Protein AF-A0A946I0Y3-F1 (afdb_monomer)

Radius of gyration: 15.85 Å; Cα contacts (8 Å, |Δi|>4): 146; chains: 1; bounding box: 46×39×39 Å

Nearest PDB structures (foldseek):
  5idu-assembly1_B  TM=3.841E-01  e=5.626E+00  Paraburkholderia phymatum STM815
  5jsc-assembly1_D  TM=3.467E-01  e=5.626E+00  Paraburkholderia xenovorans LB400
  4n5f-assembly2_B-2  TM=3.898E-01  e=7.554E+00  Burkholderia cenocepacia J2315
  4m9a-assembly1_C  TM=3.157E-01  e=9.657E+00  Burkholderia thailandensis E264

pLDDT: mean 93.05, std 9.77, range [46.41, 98.75]

Structure (mmCIF, N/CA/C/O backbone):
data_AF-A0A946I0Y3-F1
#
_entry.id   AF-A0A946I0Y3-F1
#
loop_
_atom_site.group_PDB
_atom_site.id
_atom_site.type_symbol
_atom_site.label_atom_id
_atom_site.label_alt_id
_atom_site.label_comp_id
_atom_site.label_asym_id
_atom_site.label_entity_id
_atom_site.label_seq_id
_atom_site.pdbx_PDB_ins_code
_atom_site.Cartn_x
_atom_site.Cartn_y
_atom_site.Cartn_z
_atom_site.occupancy
_atom_site.B_iso_or_equiv
_atom_site.auth_seq_id
_atom_site.auth_comp_id
_atom_site.auth_asym_id
_atom_site.auth_atom_id
_atom_site.pdbx_PDB_model_num
ATOM 1 N N . MET A 1 1 ? 6.948 -1.541 12.699 1.00 92.00 1 MET A N 1
ATOM 2 C CA . MET A 1 1 ? 7.002 -0.311 11.877 1.00 92.00 1 MET A CA 1
ATOM 3 C C . MET A 1 1 ? 8.417 0.039 11.456 1.00 92.00 1 MET A C 1
ATOM 5 O O . MET 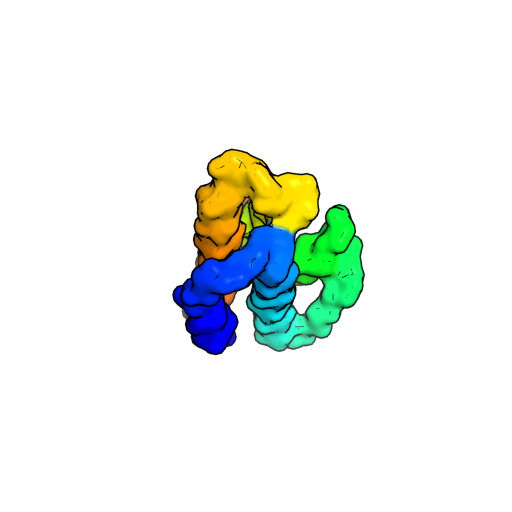A 1 1 ? 8.665 -0.055 10.268 1.00 92.00 1 MET A O 1
ATOM 9 N N . ALA A 1 2 ? 9.347 0.330 12.375 1.00 91.50 2 ALA A N 1
ATOM 10 C CA . ALA A 1 2 ? 10.729 0.700 12.022 1.00 91.50 2 ALA A CA 1
ATOM 11 C C . ALA A 1 2 ? 11.429 -0.272 11.045 1.00 91.50 2 ALA A C 1
ATOM 13 O O . ALA A 1 2 ? 12.120 0.156 10.130 1.00 91.50 2 ALA A O 1
ATOM 14 N N . GLU A 1 3 ? 11.208 -1.583 11.191 1.00 93.75 3 GLU A N 1
ATOM 15 C CA . GLU A 1 3 ? 11.729 -2.583 10.248 1.00 93.75 3 GLU A CA 1
ATOM 16 C C . GLU A 1 3 ? 11.145 -2.437 8.831 1.00 93.75 3 GLU A C 1
ATOM 18 O O . GLU A 1 3 ? 11.885 -2.467 7.852 1.00 93.75 3 GLU A O 1
ATOM 23 N N . LEU A 1 4 ? 9.829 -2.236 8.711 1.00 94.19 4 LEU A N 1
ATOM 24 C CA . LEU A 1 4 ? 9.153 -2.050 7.421 1.00 94.19 4 LEU A CA 1
ATOM 25 C C . LEU A 1 4 ? 9.599 -0.747 6.753 1.00 94.19 4 LEU A C 1
ATOM 27 O O . LEU A 1 4 ? 9.845 -0.722 5.551 1.00 94.19 4 LEU A O 1
ATOM 31 N N . GLU A 1 5 ? 9.773 0.312 7.540 1.00 93.88 5 GLU A N 1
ATOM 32 C CA . GLU A 1 5 ? 10.329 1.578 7.069 1.00 93.88 5 GLU A CA 1
ATOM 33 C C . GLU A 1 5 ? 11.762 1.403 6.548 1.00 93.88 5 GLU A C 1
ATOM 35 O O . GLU A 1 5 ? 12.071 1.829 5.435 1.00 93.88 5 GLU A O 1
ATOM 40 N N . ALA A 1 6 ? 12.624 0.704 7.293 1.00 93.31 6 ALA A N 1
ATOM 41 C CA . ALA A 1 6 ? 13.992 0.413 6.865 1.00 93.31 6 ALA A CA 1
ATOM 42 C C . ALA A 1 6 ? 14.032 -0.408 5.564 1.00 93.31 6 ALA A C 1
ATOM 44 O O . ALA A 1 6 ? 14.844 -0.130 4.675 1.00 93.31 6 ALA A O 1
ATOM 45 N N . ARG A 1 7 ? 13.124 -1.382 5.407 1.00 93.00 7 ARG A N 1
ATOM 46 C CA . ARG A 1 7 ? 12.970 -2.141 4.156 1.00 93.00 7 ARG A CA 1
ATOM 47 C C . ARG A 1 7 ? 12.544 -1.245 2.993 1.00 93.00 7 ARG A C 1
ATOM 49 O O . ARG A 1 7 ? 13.146 -1.324 1.930 1.00 93.00 7 ARG A O 1
ATOM 56 N N . LEU A 1 8 ? 11.587 -0.341 3.200 1.00 92.62 8 LEU A N 1
ATOM 57 C CA . LEU A 1 8 ? 11.147 0.611 2.172 1.00 92.62 8 LEU A CA 1
ATOM 58 C C . LEU A 1 8 ? 12.226 1.640 1.787 1.00 92.62 8 LEU A C 1
ATOM 60 O O . LEU A 1 8 ? 12.268 2.087 0.638 1.00 92.62 8 LEU A O 1
ATOM 64 N N . LEU A 1 9 ? 13.103 2.019 2.722 1.00 88.50 9 LEU A N 1
ATOM 65 C CA . LEU A 1 9 ? 14.256 2.891 2.458 1.00 88.50 9 LEU A CA 1
ATOM 66 C C . LEU A 1 9 ? 15.385 2.173 1.714 1.00 88.50 9 LEU A C 1
ATOM 68 O O . LEU A 1 9 ? 16.178 2.819 1.021 1.00 88.50 9 LEU A O 1
ATOM 72 N N . THR A 1 10 ? 15.462 0.850 1.841 1.00 87.62 10 THR A N 1
ATOM 73 C CA . THR A 1 10 ? 16.485 0.054 1.171 1.00 87.62 10 THR A CA 1
ATOM 74 C C . THR A 1 10 ? 16.239 0.080 -0.333 1.00 87.62 10 THR A C 1
ATOM 76 O O . THR A 1 10 ? 15.243 -0.420 -0.853 1.00 87.62 10 THR A O 1
ATOM 79 N N . ARG A 1 11 ? 17.168 0.697 -1.066 1.00 76.12 11 ARG A N 1
ATOM 80 C CA . ARG A 1 11 ? 17.149 0.688 -2.527 1.00 76.12 11 ARG A CA 1
ATOM 81 C C . ARG A 1 11 ? 17.953 -0.490 -3.040 1.00 76.12 11 ARG A C 1
ATOM 83 O O . ARG A 1 11 ? 19.171 -0.396 -3.158 1.00 76.12 11 ARG A O 1
ATOM 90 N N . ASP A 1 12 ? 17.255 -1.550 -3.420 1.00 77.94 12 ASP A N 1
ATOM 91 C CA . ASP A 1 12 ? 17.841 -2.558 -4.291 1.00 77.94 12 ASP A CA 1
ATOM 92 C C . ASP A 1 12 ? 17.723 -2.102 -5.755 1.00 77.94 12 ASP A C 1
ATOM 94 O O . ASP A 1 12 ? 16.633 -2.026 -6.334 1.00 77.94 12 ASP A O 1
ATOM 98 N N . ALA A 1 13 ? 18.865 -1.724 -6.330 1.00 71.62 13 ALA A N 1
ATOM 99 C CA . ALA A 1 13 ? 18.969 -1.295 -7.720 1.00 71.62 13 ALA A CA 1
ATOM 100 C C . ALA A 1 13 ? 18.818 -2.460 -8.716 1.00 71.62 13 ALA A C 1
ATOM 102 O O . ALA A 1 13 ? 18.653 -2.202 -9.908 1.00 71.62 13 ALA A O 1
ATOM 103 N N . ALA A 1 14 ? 18.869 -3.713 -8.252 1.00 81.69 14 ALA A N 1
ATOM 104 C CA . ALA A 1 14 ? 18.761 -4.901 -9.093 1.00 81.69 14 ALA A CA 1
ATOM 105 C C . ALA A 1 14 ? 17.320 -5.420 -9.249 1.00 81.69 14 ALA A C 1
ATOM 107 O O . ALA A 1 14 ? 17.080 -6.281 -10.098 1.00 81.69 14 ALA A O 1
ATOM 108 N N . LEU A 1 15 ? 16.354 -4.913 -8.473 1.00 87.88 15 LEU A N 1
ATOM 109 C CA . LEU A 1 15 ? 14.965 -5.362 -8.576 1.00 87.88 15 LEU A CA 1
ATOM 110 C C . LEU A 1 15 ? 14.346 -4.981 -9.923 1.00 87.88 15 LEU A C 1
ATOM 112 O O . LEU A 1 15 ? 14.348 -3.817 -10.333 1.00 87.88 15 LEU A O 1
ATOM 116 N N . THR A 1 16 ? 13.733 -5.971 -10.572 1.00 95.69 16 THR A N 1
ATOM 117 C CA . THR A 1 16 ? 12.878 -5.735 -11.737 1.00 95.69 16 THR A CA 1
ATOM 118 C C . THR A 1 16 ? 11.621 -4.955 -11.320 1.00 95.69 16 THR A C 1
ATOM 120 O O . THR A 1 16 ? 11.231 -4.994 -10.149 1.00 95.69 16 THR A O 1
ATOM 123 N N . PRO A 1 17 ? 10.941 -4.262 -12.252 1.00 96.94 17 PRO A N 1
ATOM 124 C CA . PRO A 1 17 ? 9.704 -3.542 -11.946 1.00 96.94 17 PRO A CA 1
ATOM 125 C C . PRO A 1 17 ? 8.634 -4.417 -11.279 1.00 96.94 17 PRO A C 1
ATOM 127 O O . PRO A 1 17 ? 8.013 -3.993 -10.308 1.00 96.94 17 PRO A O 1
ATOM 130 N N . VAL A 1 18 ? 8.470 -5.649 -11.767 1.00 98.00 18 VAL A N 1
ATOM 131 C CA . VAL A 1 18 ? 7.515 -6.638 -11.245 1.00 98.00 18 VAL A CA 1
ATOM 132 C C . VAL A 1 18 ? 7.888 -7.069 -9.828 1.00 98.00 18 VAL A C 1
ATOM 134 O O . VAL A 1 18 ? 7.061 -6.975 -8.927 1.00 98.00 18 VAL A O 1
ATOM 137 N N . ALA A 1 19 ? 9.149 -7.455 -9.603 1.00 97.06 19 ALA A N 1
ATOM 138 C CA . ALA A 1 19 ? 9.606 -7.892 -8.284 1.00 97.06 19 ALA A CA 1
ATOM 139 C C . ALA A 1 19 ? 9.478 -6.776 -7.238 1.00 97.06 19 ALA A C 1
ATOM 141 O O . ALA A 1 19 ? 9.061 -7.022 -6.108 1.00 97.06 19 ALA A O 1
ATOM 142 N N . LEU A 1 20 ? 9.770 -5.532 -7.632 1.00 96.62 20 LEU A N 1
ATOM 143 C CA . LEU A 1 20 ? 9.530 -4.375 -6.779 1.00 96.62 20 LEU A CA 1
ATOM 144 C C . LEU A 1 20 ? 8.041 -4.207 -6.453 1.00 96.62 20 LEU A C 1
ATOM 146 O O . LEU A 1 20 ? 7.700 -3.907 -5.315 1.00 96.62 20 LEU A O 1
ATOM 150 N N . ALA A 1 21 ? 7.155 -4.347 -7.440 1.00 97.88 21 ALA A N 1
ATOM 151 C CA . ALA A 1 21 ? 5.720 -4.195 -7.227 1.00 97.88 21 ALA A CA 1
ATOM 152 C C . ALA A 1 21 ? 5.178 -5.220 -6.222 1.00 97.88 21 ALA A C 1
ATOM 154 O O . ALA A 1 21 ? 4.425 -4.839 -5.325 1.00 97.88 21 ALA A O 1
ATOM 155 N N . ASP A 1 22 ? 5.591 -6.483 -6.348 1.00 97.88 22 ASP A N 1
ATOM 156 C CA . ASP A 1 22 ? 5.219 -7.552 -5.419 1.00 97.88 22 ASP A CA 1
ATOM 157 C C . ASP A 1 22 ? 5.728 -7.275 -4.002 1.00 97.88 22 ASP A C 1
ATOM 159 O O . ASP A 1 22 ? 4.956 -7.358 -3.045 1.00 97.88 22 ASP A O 1
ATOM 163 N N . GLU A 1 23 ? 6.994 -6.869 -3.860 1.00 97.00 23 GLU A N 1
ATOM 164 C CA . GLU A 1 23 ? 7.558 -6.530 -2.552 1.00 97.00 23 GLU A CA 1
ATOM 165 C C . GLU A 1 23 ? 6.836 -5.342 -1.905 1.00 97.00 23 GLU A C 1
ATOM 167 O O . GLU A 1 23 ? 6.498 -5.387 -0.720 1.00 97.00 23 GLU A O 1
ATOM 172 N N . LEU A 1 24 ? 6.576 -4.273 -2.662 1.00 98.12 24 LEU A N 1
ATOM 173 C CA . LEU A 1 24 ? 5.883 -3.100 -2.131 1.00 98.12 24 LEU A CA 1
ATOM 174 C C . LEU A 1 24 ? 4.448 -3.428 -1.721 1.00 98.12 24 LEU A C 1
ATOM 176 O O . LEU A 1 24 ? 3.992 -2.928 -0.691 1.00 98.12 24 LEU A O 1
ATOM 180 N N . LEU A 1 25 ? 3.740 -4.257 -2.493 1.00 98.62 25 LEU A N 1
ATOM 181 C CA . LEU A 1 25 ? 2.392 -4.686 -2.136 1.00 98.62 25 LEU A CA 1
ATOM 182 C C . LEU A 1 25 ?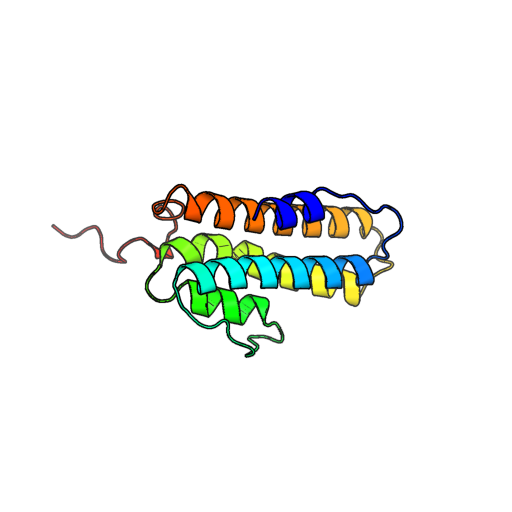 2.405 -5.491 -0.830 1.00 98.62 25 LEU A C 1
ATOM 184 O O . LEU A 1 25 ? 1.633 -5.168 0.073 1.00 98.62 25 LEU A O 1
ATOM 188 N N . ASP A 1 26 ? 3.307 -6.465 -0.700 1.00 98.31 26 ASP A N 1
ATOM 189 C CA . ASP A 1 26 ? 3.469 -7.270 0.518 1.00 98.31 26 ASP A CA 1
ATOM 190 C C . ASP A 1 26 ? 3.794 -6.398 1.743 1.00 98.31 26 ASP A C 1
ATOM 192 O O . ASP A 1 26 ? 3.109 -6.466 2.767 1.00 98.31 26 ASP A O 1
ATOM 196 N N . LEU A 1 27 ? 4.769 -5.492 1.624 1.00 98.38 27 LEU A N 1
ATOM 197 C CA . LEU A 1 27 ? 5.123 -4.548 2.688 1.00 98.38 27 LEU A CA 1
ATOM 198 C C . LEU A 1 27 ? 3.929 -3.687 3.119 1.00 98.38 27 LEU A C 1
ATOM 200 O O . LEU A 1 27 ? 3.701 -3.489 4.313 1.00 98.38 27 LEU A O 1
ATOM 204 N N . CYS A 1 28 ? 3.137 -3.195 2.168 1.00 98.69 28 CYS A N 1
ATOM 205 C CA . CYS A 1 28 ? 1.970 -2.369 2.472 1.00 98.69 28 CYS A CA 1
ATOM 206 C C . CYS A 1 28 ? 0.835 -3.168 3.120 1.00 98.69 28 CYS A C 1
ATOM 208 O O . CYS A 1 28 ? 0.161 -2.656 4.017 1.00 98.69 28 CYS A O 1
ATOM 210 N N . GLU A 1 29 ? 0.645 -4.432 2.743 1.00 98.75 29 GLU A N 1
ATOM 211 C CA . GLU A 1 29 ? -0.273 -5.321 3.454 1.00 98.75 29 GLU A CA 1
ATOM 212 C C . GLU A 1 29 ? 0.198 -5.581 4.888 1.00 98.75 29 GLU A C 1
ATOM 214 O O . GLU A 1 29 ? -0.615 -5.515 5.812 1.00 98.75 29 GLU A O 1
ATOM 219 N N . GLN A 1 30 ? 1.499 -5.788 5.111 1.00 98.62 30 GLN A N 1
ATOM 220 C CA . GLN A 1 30 ? 2.066 -5.933 6.456 1.00 98.62 30 GLN A CA 1
ATOM 221 C C . GLN A 1 30 ? 1.848 -4.678 7.309 1.00 98.62 30 GLN A C 1
ATOM 223 O O . GLN A 1 30 ? 1.427 -4.794 8.462 1.00 98.62 30 GLN A O 1
ATOM 228 N N . ILE A 1 31 ? 2.040 -3.481 6.745 1.00 98.62 31 ILE A N 1
ATOM 229 C CA . ILE A 1 31 ? 1.750 -2.205 7.422 1.00 98.62 31 ILE A CA 1
ATOM 230 C C . ILE A 1 31 ? 0.294 -2.168 7.922 1.00 98.62 31 ILE A C 1
ATOM 232 O O . ILE A 1 31 ? 0.043 -1.865 9.092 1.00 98.62 31 ILE A O 1
ATOM 236 N N . LEU A 1 32 ? -0.676 -2.533 7.077 1.00 98.62 32 LEU A N 1
ATOM 237 C CA . LEU A 1 32 ? -2.088 -2.556 7.478 1.00 98.62 32 LEU A CA 1
ATOM 238 C C . LEU A 1 32 ? -2.414 -3.698 8.456 1.00 98.62 32 LEU A C 1
ATOM 240 O O . LEU A 1 32 ? -3.256 -3.528 9.341 1.00 98.62 32 LEU A O 1
ATOM 244 N N . CYS A 1 33 ? -1.734 -4.840 8.357 1.00 98.50 33 CYS A N 1
ATOM 245 C CA . CYS A 1 33 ? -1.837 -5.920 9.340 1.00 98.50 33 CYS A CA 1
ATOM 246 C C . CYS A 1 33 ? -1.357 -5.471 10.725 1.00 98.50 33 CYS A C 1
ATOM 248 O O . CYS A 1 33 ? -2.003 -5.805 11.721 1.00 98.50 33 CYS A O 1
ATOM 250 N N . HIS A 1 34 ? -0.279 -4.684 10.808 1.00 97.94 34 HIS A N 1
ATOM 251 C CA . HIS A 1 34 ? 0.182 -4.101 12.071 1.00 97.94 34 HIS A CA 1
ATOM 252 C C . HIS A 1 34 ? -0.872 -3.174 12.677 1.00 97.94 34 HIS A C 1
ATOM 254 O O . HIS A 1 34 ? -1.150 -3.278 13.872 1.00 97.94 34 HIS A O 1
ATOM 260 N N . TRP A 1 35 ? -1.500 -2.322 11.861 1.00 97.44 35 TRP A N 1
ATOM 261 C CA . TRP A 1 35 ? -2.601 -1.462 12.307 1.00 97.44 35 TRP A CA 1
ATOM 262 C C . TRP A 1 35 ? -3.764 -2.267 12.897 1.00 97.44 35 TRP A C 1
ATOM 264 O O . TRP A 1 35 ? -4.219 -2.005 14.010 1.00 97.44 35 TRP A O 1
ATOM 274 N N . LEU A 1 36 ? -4.219 -3.295 12.183 1.00 97.81 36 LEU A N 1
ATOM 275 C CA . LEU A 1 36 ? -5.327 -4.138 12.631 1.00 97.81 36 LEU A CA 1
ATOM 276 C C . LEU A 1 36 ? -4.978 -4.932 13.893 1.00 97.81 36 LEU A C 1
ATOM 278 O O . LEU A 1 36 ? -5.781 -4.985 14.824 1.00 97.81 36 LEU A O 1
ATOM 282 N N . SER A 1 37 ? -3.761 -5.469 13.963 1.00 96.94 37 SER A N 1
ATOM 283 C CA . SER A 1 37 ? -3.267 -6.206 15.131 1.00 96.94 37 SER A CA 1
ATOM 284 C C . SER A 1 37 ? -3.190 -5.319 16.372 1.00 96.94 37 SER A C 1
ATOM 286 O O . SER A 1 37 ? -3.579 -5.750 17.455 1.00 96.94 37 SER A O 1
ATOM 288 N N . HIS A 1 38 ? -2.766 -4.061 16.219 1.00 94.75 38 HIS A N 1
ATOM 289 C CA . HIS A 1 38 ? -2.780 -3.077 17.302 1.00 94.75 38 HIS A CA 1
ATOM 290 C C . HIS A 1 38 ? -4.202 -2.817 17.822 1.00 94.75 38 HIS A C 1
ATOM 292 O O . HIS A 1 38 ? -4.415 -2.725 19.028 1.00 94.75 38 HIS A O 1
ATOM 298 N N . LYS A 1 39 ? -5.196 -2.801 16.927 1.00 94.06 39 LYS A N 1
ATOM 299 C CA . LYS A 1 39 ? -6.623 -2.718 17.279 1.00 94.06 39 LYS A CA 1
ATOM 300 C C . LYS A 1 39 ? -7.226 -4.048 17.750 1.00 94.06 39 LYS A C 1
ATOM 302 O O . LYS A 1 39 ? -8.439 -4.125 17.919 1.00 94.06 39 LYS A O 1
ATOM 307 N N . GLN A 1 40 ? -6.412 -5.092 17.936 1.00 96.38 40 GLN A N 1
ATOM 308 C CA . GLN A 1 40 ? -6.841 -6.447 18.307 1.00 96.38 40 GLN A CA 1
ATOM 309 C C . GLN A 1 40 ? -7.846 -7.063 17.317 1.00 96.38 40 GLN A C 1
ATOM 311 O O . GLN A 1 40 ? -8.681 -7.894 17.674 1.00 96.38 40 GLN A O 1
ATOM 316 N N . VAL A 1 41 ? -7.762 -6.665 16.048 1.00 96.94 41 VAL A N 1
ATOM 317 C CA . VAL A 1 41 ? -8.589 -7.176 14.957 1.00 96.94 41 VAL A CA 1
ATOM 318 C C . VAL A 1 41 ? -7.752 -8.124 14.106 1.00 96.94 41 VAL A C 1
ATOM 320 O O . VAL A 1 41 ? -6.676 -7.762 13.639 1.00 96.94 41 VAL A O 1
ATOM 323 N N . VAL A 1 42 ? -8.267 -9.330 13.851 1.00 97.88 42 VAL A N 1
ATOM 324 C CA . VAL A 1 42 ? -7.615 -10.291 12.950 1.00 97.88 42 VAL A CA 1
ATOM 325 C C . VAL A 1 42 ? -7.627 -9.739 11.516 1.00 97.88 42 VAL A C 1
ATOM 327 O O . VAL A 1 42 ? -8.718 -9.453 11.000 1.00 97.88 42 VAL A O 1
ATOM 330 N N . PRO A 1 43 ? -6.461 -9.579 10.860 1.00 98.31 43 PRO A N 1
ATOM 331 C CA . PRO A 1 43 ? -6.394 -9.121 9.477 1.00 98.31 43 PRO A CA 1
ATOM 332 C C . PRO A 1 43 ? -7.164 -10.037 8.526 1.00 98.31 43 PRO A C 1
ATOM 334 O O . PRO A 1 43 ? -7.126 -11.260 8.646 1.00 98.31 43 PRO A O 1
ATOM 337 N N . THR A 1 44 ? -7.903 -9.447 7.592 1.00 98.19 44 THR A N 1
ATOM 338 C CA . THR A 1 44 ? -8.672 -10.215 6.612 1.00 98.19 44 THR A CA 1
ATOM 339 C C . THR A 1 44 ? -7.787 -10.795 5.506 1.00 98.19 44 THR A C 1
ATOM 341 O O . THR A 1 44 ? -6.865 -10.145 5.022 1.00 98.19 44 THR A O 1
ATOM 344 N N . GLU A 1 45 ? -8.134 -11.994 5.042 1.00 98.00 45 GLU A N 1
ATOM 345 C CA . GLU A 1 45 ? -7.594 -12.596 3.811 1.00 98.00 45 GLU A CA 1
ATOM 346 C C . GLU A 1 45 ? -8.458 -12.290 2.576 1.00 98.00 45 GLU A C 1
ATOM 348 O O . GLU A 1 45 ? -8.155 -12.710 1.459 1.00 98.00 45 GLU A O 1
ATOM 353 N N . ALA A 1 46 ? -9.567 -11.564 2.757 1.00 98.25 46 ALA A N 1
ATOM 354 C CA . ALA A 1 46 ? -10.434 -11.180 1.657 1.00 98.25 46 ALA A CA 1
ATOM 355 C C . ALA A 1 46 ? -9.731 -10.202 0.706 1.00 98.25 46 ALA A C 1
ATOM 357 O O . ALA A 1 46 ? -8.804 -9.482 1.073 1.00 98.25 46 ALA A O 1
ATOM 358 N N . LYS A 1 47 ? -10.241 -10.128 -0.524 1.00 98.50 47 LYS A N 1
ATOM 359 C CA . LYS A 1 47 ? -9.791 -9.174 -1.539 1.00 98.50 47 LYS A CA 1
ATOM 360 C C . LYS A 1 47 ? -10.927 -8.239 -1.925 1.00 98.50 47 LYS A C 1
ATOM 362 O O . LYS A 1 47 ? -12.084 -8.650 -2.012 1.00 98.50 47 LYS A O 1
ATOM 367 N N . VAL A 1 48 ? -10.586 -6.986 -2.195 1.00 98.06 48 VAL A N 1
ATOM 368 C CA . VAL A 1 48 ? -11.476 -5.986 -2.793 1.00 98.06 48 VAL A CA 1
ATOM 369 C C . VAL A 1 48 ? -10.801 -5.494 -4.059 1.00 98.06 48 VAL A C 1
ATOM 371 O O . VAL A 1 48 ? -9.623 -5.160 -4.024 1.00 98.06 48 VAL A O 1
ATOM 374 N N . GLU A 1 49 ? -11.524 -5.497 -5.182 1.00 97.00 49 GLU A N 1
ATOM 375 C CA . GLU A 1 49 ? -10.965 -5.119 -6.494 1.00 97.00 49 GLU A CA 1
ATOM 376 C C . GLU A 1 49 ? -9.699 -5.933 -6.863 1.00 97.00 49 GLU A C 1
ATOM 378 O O . GLU A 1 49 ? -8.841 -5.463 -7.594 1.00 97.00 49 GLU A O 1
ATOM 383 N N . GLY A 1 50 ? -9.566 -7.161 -6.341 1.00 97.62 50 GLY A N 1
ATOM 384 C CA . GLY A 1 50 ? -8.403 -8.030 -6.567 1.00 97.62 50 GLY A CA 1
ATOM 385 C C . GLY A 1 50 ? -7.247 -7.862 -5.570 1.00 97.62 50 GLY A C 1
ATOM 386 O O . GLY A 1 50 ? -6.352 -8.705 -5.553 1.00 97.62 50 GLY A O 1
ATOM 387 N N . PHE A 1 51 ? -7.299 -6.868 -4.680 1.00 98.69 51 PHE A N 1
ATOM 388 C CA . PHE A 1 51 ? -6.227 -6.561 -3.728 1.00 98.69 51 PHE A CA 1
ATOM 389 C C . PHE A 1 51 ? -6.655 -6.819 -2.285 1.00 98.69 51 PHE A C 1
ATOM 391 O O . PHE A 1 51 ? -7.720 -6.368 -1.845 1.00 98.69 51 PHE A O 1
ATOM 398 N N . ARG A 1 52 ? -5.808 -7.515 -1.521 1.00 98.69 52 ARG A N 1
ATOM 399 C CA . ARG A 1 52 ? -6.013 -7.690 -0.079 1.00 98.69 52 ARG A CA 1
ATOM 400 C C . ARG A 1 52 ? -5.663 -6.405 0.673 1.00 98.69 52 ARG A C 1
ATOM 402 O O . ARG A 1 52 ? -6.425 -6.027 1.559 1.00 98.69 52 ARG A O 1
ATOM 409 N N . LEU A 1 53 ? -4.668 -5.639 0.217 1.00 98.75 53 LEU A N 1
ATOM 410 C CA . LEU A 1 53 ? -4.400 -4.258 0.660 1.00 98.75 53 LEU A CA 1
ATOM 411 C C . LEU A 1 53 ? -5.677 -3.403 0.804 1.00 98.75 53 LEU A C 1
ATOM 413 O O . LEU A 1 53 ? -5.917 -2.791 1.845 1.00 98.75 53 LEU A O 1
ATOM 417 N N . LEU A 1 54 ? -6.544 -3.396 -0.214 1.00 98.69 54 LEU A N 1
ATOM 418 C CA . LEU A 1 54 ? -7.779 -2.603 -0.197 1.00 98.69 54 LEU A CA 1
ATOM 419 C C . LEU A 1 54 ? -8.817 -3.145 0.797 1.00 98.69 54 LEU A C 1
ATOM 421 O O . LEU A 1 54 ? -9.573 -2.371 1.390 1.00 98.69 54 LEU A O 1
ATOM 425 N N . ALA A 1 55 ? -8.861 -4.463 1.004 1.00 98.62 55 ALA A N 1
ATOM 426 C CA . ALA A 1 55 ? -9.725 -5.083 2.004 1.00 98.62 55 ALA A CA 1
ATOM 427 C C . ALA A 1 55 ? -9.254 -4.764 3.432 1.00 98.62 55 ALA A C 1
ATOM 429 O O . ALA A 1 55 ? -10.071 -4.368 4.268 1.00 98.62 55 ALA A O 1
ATOM 430 N N . LEU A 1 56 ? -7.945 -4.854 3.681 1.00 98.69 56 LEU A N 1
ATOM 431 C CA . LEU A 1 56 ? -7.308 -4.496 4.949 1.00 98.69 56 LEU A CA 1
ATOM 432 C C . LEU A 1 56 ? -7.553 -3.025 5.295 1.00 98.69 56 LEU A C 1
ATOM 434 O O . LEU A 1 56 ? -7.968 -2.722 6.412 1.00 98.69 56 LEU A O 1
ATOM 438 N N . HIS A 1 57 ? -7.409 -2.112 4.330 1.00 98.31 57 HIS A N 1
ATOM 439 C CA . HIS A 1 57 ? -7.712 -0.692 4.535 1.00 98.31 57 HIS A CA 1
ATOM 440 C C . HIS A 1 57 ? -9.178 -0.482 4.949 1.00 98.31 57 HIS A C 1
ATOM 442 O O . HIS A 1 57 ? -9.463 0.174 5.954 1.00 98.31 57 HIS A O 1
ATOM 448 N N . ARG A 1 58 ? -10.129 -1.090 4.219 1.00 97.19 58 ARG A N 1
ATOM 449 C CA . ARG A 1 58 ? -11.566 -0.997 4.549 1.00 97.19 58 ARG A CA 1
ATOM 450 C C . ARG A 1 58 ? -11.875 -1.550 5.937 1.00 97.19 58 ARG A C 1
ATOM 452 O O . ARG A 1 58 ? -12.761 -1.029 6.610 1.00 97.19 58 ARG A O 1
ATOM 459 N N . GLN A 1 59 ? -11.179 -2.602 6.360 1.00 97.88 59 GLN A N 1
ATOM 460 C CA . GLN A 1 59 ? -11.285 -3.133 7.715 1.00 97.88 59 GLN A CA 1
ATOM 461 C C . GLN A 1 59 ? -10.706 -2.154 8.745 1.00 97.88 59 GLN A C 1
ATOM 463 O O . GLN A 1 59 ? -11.356 -1.906 9.759 1.00 97.88 59 GLN A O 1
ATOM 468 N N . GLY A 1 60 ? -9.544 -1.558 8.465 1.00 96.00 60 GLY A N 1
ATOM 469 C CA . GLY A 1 60 ? -8.846 -0.614 9.343 1.00 96.00 60 GLY A CA 1
ATOM 470 C C . GLY A 1 60 ? -9.640 0.656 9.646 1.00 96.00 60 GLY A C 1
ATOM 471 O O . GLY A 1 60 ? -9.560 1.163 10.765 1.00 96.00 60 GLY A O 1
ATOM 472 N N . CYS A 1 61 ? -10.463 1.101 8.692 1.00 94.94 61 CYS A N 1
ATOM 473 C CA . CYS A 1 61 ? -11.361 2.251 8.835 1.00 94.94 61 CYS A CA 1
ATOM 474 C C . CYS A 1 61 ? -12.571 1.989 9.748 1.00 94.94 61 CYS A C 1
ATOM 476 O O . CYS A 1 61 ? -13.258 2.927 10.158 1.00 94.94 61 CYS A O 1
ATOM 478 N N . LYS A 1 62 ? -12.907 0.727 10.056 1.00 93.12 62 LYS A N 1
ATOM 479 C CA . LYS A 1 62 ? -14.079 0.427 10.891 1.00 93.12 62 LYS A CA 1
ATOM 480 C C . LYS A 1 62 ? -13.853 0.947 12.309 1.00 93.12 62 LYS A C 1
ATOM 482 O O . LYS A 1 62 ? -12.894 0.564 12.982 1.00 93.12 62 LYS A O 1
ATOM 487 N N . GLY A 1 63 ? -14.752 1.829 12.743 1.00 89.38 63 GLY A N 1
ATOM 488 C CA . GLY A 1 63 ? -14.644 2.513 14.031 1.00 89.38 63 GLY A CA 1
ATOM 489 C C . GLY A 1 63 ? -13.476 3.499 14.119 1.00 89.38 63 GLY A C 1
ATOM 490 O O . GLY A 1 63 ? -13.204 3.962 15.213 1.00 89.38 63 GLY A O 1
ATOM 491 N N . GLU A 1 64 ? -12.789 3.799 13.008 1.00 92.38 64 GLU A N 1
ATOM 492 C CA . GLU A 1 64 ? -11.741 4.825 12.940 1.00 92.38 64 GLU A CA 1
ATOM 493 C C . GLU A 1 64 ? -11.812 5.581 11.599 1.00 92.38 64 GLU A C 1
ATOM 495 O O . GLU A 1 64 ? -11.101 5.235 10.650 1.00 92.38 64 GLU A O 1
ATOM 500 N N . PRO A 1 65 ? -12.706 6.580 11.476 1.00 89.81 65 PRO A N 1
ATOM 501 C CA . PRO A 1 65 ? -12.907 7.328 10.232 1.00 89.81 65 PRO A CA 1
ATOM 502 C C . PRO A 1 65 ? -11.662 8.077 9.737 1.00 89.81 65 PRO A C 1
ATOM 504 O O . PRO A 1 65 ? -11.466 8.201 8.528 1.00 89.81 65 PRO A O 1
ATOM 507 N N . SER A 1 66 ? -10.803 8.517 10.656 1.00 92.62 66 SER A N 1
ATOM 508 C CA . SER A 1 66 ? -9.529 9.197 10.383 1.00 92.62 66 SER A CA 1
ATOM 509 C C . SER A 1 66 ? -8.515 8.329 9.650 1.00 92.62 66 SER A C 1
ATOM 511 O O . SER A 1 66 ? -7.712 8.826 8.860 1.00 92.62 66 SER A O 1
ATOM 513 N N . PHE A 1 67 ? -8.611 7.007 9.804 1.00 95.00 67 PHE A N 1
ATOM 514 C CA . PHE A 1 67 ? -7.764 6.073 9.075 1.00 95.00 67 PHE A CA 1
ATOM 515 C C . PHE A 1 67 ? -8.043 6.084 7.566 1.00 95.00 67 PHE A C 1
ATOM 517 O O . PHE A 1 67 ? -7.172 5.741 6.773 1.00 95.00 67 PHE A O 1
ATOM 524 N N . ASN A 1 68 ? -9.221 6.549 7.141 1.00 94.81 68 ASN A N 1
ATOM 525 C CA . ASN A 1 68 ? -9.554 6.673 5.724 1.00 94.81 68 ASN A CA 1
ATOM 526 C C . ASN A 1 68 ? -8.739 7.779 5.013 1.00 94.81 68 ASN A C 1
ATOM 528 O O . ASN A 1 68 ? -8.762 7.849 3.783 1.00 94.81 68 ASN A O 1
ATOM 532 N N . ALA A 1 69 ? -7.954 8.585 5.741 1.00 95.00 69 ALA A N 1
ATOM 533 C CA . ALA A 1 69 ? -6.989 9.518 5.158 1.00 95.00 69 ALA A CA 1
ATOM 534 C C . ALA A 1 69 ? -5.937 8.822 4.271 1.00 95.00 69 ALA A C 1
ATOM 536 O O . ALA A 1 69 ? -5.477 9.409 3.294 1.00 95.00 69 ALA A O 1
ATOM 537 N N . CYS A 1 70 ? -5.606 7.551 4.534 1.00 96.81 70 CYS A N 1
ATOM 538 C CA . CYS A 1 70 ? -4.666 6.787 3.707 1.00 96.81 70 CYS A CA 1
ATOM 539 C C . CYS A 1 70 ? -5.330 5.988 2.571 1.00 96.81 70 CYS A C 1
ATOM 541 O O . CYS A 1 70 ? -4.657 5.215 1.877 1.00 96.81 70 CYS A O 1
ATOM 543 N N . ARG A 1 71 ? -6.638 6.188 2.332 1.00 97.00 71 ARG A N 1
ATOM 544 C CA . ARG A 1 71 ? -7.388 5.495 1.273 1.00 97.00 71 ARG A CA 1
ATOM 545 C C . ARG A 1 71 ? -6.743 5.675 -0.093 1.00 97.00 71 ARG A C 1
ATOM 547 O O . ARG A 1 71 ? -6.637 4.705 -0.841 1.00 97.00 71 ARG A O 1
ATOM 554 N N . GLU A 1 72 ? -6.352 6.903 -0.425 1.00 97.12 72 GLU A N 1
ATOM 555 C CA . GLU A 1 72 ? -5.802 7.191 -1.748 1.00 97.12 72 GLU A CA 1
ATOM 556 C C . GLU A 1 72 ? -4.418 6.572 -1.923 1.00 97.12 72 GLU A C 1
ATOM 558 O O . GLU A 1 72 ? -4.178 5.939 -2.942 1.00 97.12 72 GLU A O 1
ATOM 563 N N . SER A 1 73 ? -3.567 6.574 -0.892 1.00 98.00 73 SER A N 1
ATOM 564 C CA . SER A 1 73 ? -2.277 5.870 -0.945 1.00 98.00 73 SER A CA 1
ATOM 565 C C . SER A 1 73 ? -2.439 4.371 -1.211 1.00 98.00 73 SER A C 1
ATOM 567 O O . SER A 1 73 ? -1.694 3.796 -2.002 1.00 98.00 73 SER A O 1
ATOM 569 N N . CYS A 1 74 ? -3.449 3.729 -0.613 1.00 98.50 74 CYS A N 1
ATOM 570 C CA . CYS A 1 74 ? -3.734 2.318 -0.883 1.00 98.50 74 CYS A CA 1
ATOM 571 C C . CYS A 1 74 ? -4.192 2.083 -2.335 1.00 98.50 74 CYS A C 1
ATOM 573 O O . CYS A 1 74 ? -3.825 1.078 -2.947 1.00 98.50 74 CYS A O 1
ATOM 575 N N . ARG A 1 75 ? -4.991 2.996 -2.905 1.00 98.50 75 ARG A N 1
ATOM 576 C CA . ARG A 1 75 ? -5.453 2.903 -4.301 1.00 98.50 75 ARG A CA 1
ATOM 577 C C . ARG A 1 75 ? -4.342 3.205 -5.300 1.00 98.50 75 ARG A C 1
ATOM 579 O O . ARG A 1 75 ? -4.218 2.487 -6.290 1.00 98.50 75 ARG A O 1
ATOM 586 N N . GLU A 1 76 ? -3.519 4.207 -5.025 1.00 98.44 76 GLU A N 1
ATOM 587 C CA . GLU A 1 76 ? -2.346 4.541 -5.829 1.00 98.44 76 GLU A CA 1
ATOM 588 C C . GLU A 1 76 ? -1.335 3.392 -5.851 1.00 98.44 76 GLU A C 1
ATOM 590 O O . GLU A 1 76 ? -0.779 3.092 -6.905 1.00 98.44 76 GLU A O 1
ATOM 595 N N . LEU A 1 77 ? -1.143 2.678 -4.736 1.00 98.44 77 LEU A N 1
ATOM 596 C CA . LEU A 1 77 ? -0.306 1.475 -4.722 1.00 98.44 77 LEU A CA 1
ATOM 597 C C . LEU A 1 77 ? -0.847 0.368 -5.619 1.00 98.44 77 LEU A C 1
ATOM 599 O O . LEU A 1 77 ? -0.085 -0.201 -6.393 1.00 98.44 77 LEU A O 1
ATOM 603 N N . ALA A 1 78 ? -2.150 0.088 -5.561 1.00 98.62 78 ALA A N 1
ATOM 604 C CA . ALA A 1 78 ? -2.775 -0.877 -6.465 1.00 98.62 78 ALA A CA 1
ATOM 605 C C . ALA A 1 78 ? -2.629 -0.448 -7.941 1.00 98.62 78 ALA A C 1
ATOM 607 O O . ALA A 1 78 ? -2.383 -1.276 -8.819 1.00 98.62 78 ALA A O 1
ATOM 608 N N . TYR A 1 79 ? -2.722 0.855 -8.220 1.00 98.62 79 TYR A N 1
ATOM 609 C CA . TYR A 1 79 ? -2.476 1.413 -9.548 1.00 98.62 79 TYR A CA 1
ATOM 610 C C . TYR A 1 79 ? -1.026 1.203 -10.008 1.00 98.62 79 TYR A C 1
ATOM 612 O O . TYR A 1 79 ? -0.808 0.648 -11.086 1.00 98.62 79 TYR A O 1
ATOM 620 N N . TYR A 1 80 ? -0.031 1.578 -9.199 1.00 98.62 80 TYR A N 1
ATOM 621 C CA . TYR A 1 80 ? 1.374 1.378 -9.558 1.00 98.62 80 TYR A CA 1
ATOM 622 C C . TYR A 1 80 ? 1.739 -0.101 -9.659 1.00 98.62 80 TYR A C 1
ATOM 624 O O . TYR A 1 80 ? 2.468 -0.465 -10.577 1.00 98.62 80 TYR A O 1
ATOM 632 N N . TYR A 1 81 ? 1.187 -0.958 -8.798 1.00 98.69 81 TYR A N 1
ATOM 633 C CA . TYR A 1 81 ? 1.332 -2.407 -8.914 1.00 98.69 81 TYR A CA 1
ATOM 634 C C . TYR A 1 81 ? 0.946 -2.887 -10.317 1.00 98.69 81 TYR A C 1
ATOM 636 O O . TYR A 1 81 ? 1.741 -3.551 -10.984 1.00 98.69 81 TYR A O 1
ATOM 644 N N . ASN A 1 82 ? -0.233 -2.474 -10.795 1.00 98.62 82 ASN A N 1
ATOM 645 C CA . ASN A 1 82 ? -0.717 -2.823 -12.128 1.00 98.62 82 ASN A CA 1
ATOM 646 C C . ASN A 1 82 ? 0.184 -2.265 -13.233 1.00 98.62 82 ASN A C 1
ATOM 648 O O . ASN A 1 82 ? 0.502 -2.990 -14.169 1.00 98.62 82 ASN A O 1
ATOM 652 N N . LEU A 1 83 ? 0.632 -1.010 -13.139 1.00 98.44 83 LEU A N 1
ATOM 653 C CA . LEU A 1 83 ? 1.521 -0.426 -14.150 1.00 98.44 83 LEU A CA 1
ATOM 654 C C . LEU A 1 83 ? 2.855 -1.169 -14.267 1.00 98.44 83 LEU A C 1
ATOM 656 O O . LEU A 1 83 ? 3.353 -1.366 -15.373 1.00 98.44 83 LEU A O 1
ATOM 660 N N . LEU A 1 84 ? 3.442 -1.548 -13.131 1.00 98.12 84 LEU A N 1
ATOM 661 C CA . LEU A 1 84 ? 4.723 -2.250 -13.082 1.00 98.12 84 LEU A CA 1
ATOM 662 C C . LEU A 1 84 ? 4.599 -3.704 -13.563 1.00 98.12 84 LEU A C 1
ATOM 664 O O . LEU A 1 84 ? 5.554 -4.234 -14.125 1.00 98.12 84 LEU A O 1
ATOM 668 N N . HIS A 1 85 ? 3.426 -4.320 -13.389 1.00 98.38 85 HIS A N 1
ATOM 669 C CA . HIS A 1 85 ? 3.116 -5.658 -13.898 1.00 98.38 85 HIS A CA 1
ATOM 670 C C . HIS A 1 85 ? 2.774 -5.686 -15.388 1.00 98.38 85 HIS A C 1
ATOM 672 O O . HIS A 1 85 ? 3.227 -6.572 -16.108 1.00 98.38 85 HIS A O 1
ATOM 678 N N . LEU A 1 86 ? 1.950 -4.746 -15.849 1.00 98.19 86 LEU A N 1
ATOM 679 C CA . LEU A 1 86 ? 1.395 -4.759 -17.204 1.00 98.19 86 LEU A CA 1
ATOM 680 C C . LEU A 1 86 ? 2.332 -4.122 -18.229 1.00 98.19 86 LEU A C 1
ATOM 682 O O . LEU A 1 86 ? 2.330 -4.526 -19.388 1.00 98.19 86 LEU A O 1
ATOM 686 N N . GLU A 1 87 ? 3.130 -3.135 -17.818 1.00 97.50 87 GLU A N 1
ATOM 687 C CA . GLU A 1 87 ? 4.022 -2.394 -18.712 1.00 97.50 87 GLU A CA 1
ATOM 688 C C . GLU A 1 87 ? 5.439 -2.237 -18.116 1.00 97.50 87 GLU A C 1
ATOM 690 O O . GLU A 1 87 ? 5.914 -1.109 -17.936 1.00 97.50 87 GLU A O 1
ATOM 695 N N . PRO A 1 88 ? 6.153 -3.338 -17.809 1.00 97.06 88 PRO A N 1
ATOM 696 C CA . PRO A 1 88 ? 7.477 -3.277 -17.179 1.00 97.06 88 PRO A CA 1
ATOM 697 C C . PRO A 1 88 ? 8.548 -2.601 -18.054 1.00 97.06 88 PRO A C 1
ATOM 699 O O . PRO A 1 88 ? 9.572 -2.161 -17.541 1.00 97.06 88 PRO A O 1
ATOM 702 N N . GLU A 1 89 ? 8.314 -2.477 -19.360 1.00 97.38 89 GLU A N 1
ATOM 703 C CA . GLU A 1 89 ? 9.229 -1.842 -20.321 1.00 97.38 89 GLU A CA 1
ATOM 704 C C . GLU A 1 89 ? 8.820 -0.401 -20.680 1.00 97.38 89 GLU A C 1
ATOM 706 O O . GLU A 1 89 ? 9.382 0.209 -21.590 1.00 97.38 89 GLU A O 1
ATOM 711 N N . HIS A 1 90 ? 7.829 0.170 -19.983 1.00 98.00 90 HIS A N 1
ATOM 712 C CA . HIS A 1 90 ? 7.334 1.514 -20.279 1.00 98.00 90 HIS A CA 1
ATOM 713 C C . HIS A 1 90 ? 8.465 2.566 -20.191 1.00 98.00 90 HIS A C 1
ATOM 715 O O . HIS A 1 90 ? 9.236 2.551 -19.229 1.00 98.00 90 HIS A O 1
ATOM 721 N N . PRO A 1 91 ? 8.535 3.571 -21.090 1.00 97.88 91 PRO A N 1
ATOM 722 C CA . PRO A 1 91 ? 9.616 4.569 -21.087 1.00 97.88 91 PRO A CA 1
ATOM 723 C C . PRO A 1 91 ? 9.797 5.331 -19.763 1.00 97.88 91 PRO A C 1
ATOM 725 O O . PRO A 1 91 ? 10.880 5.810 -19.4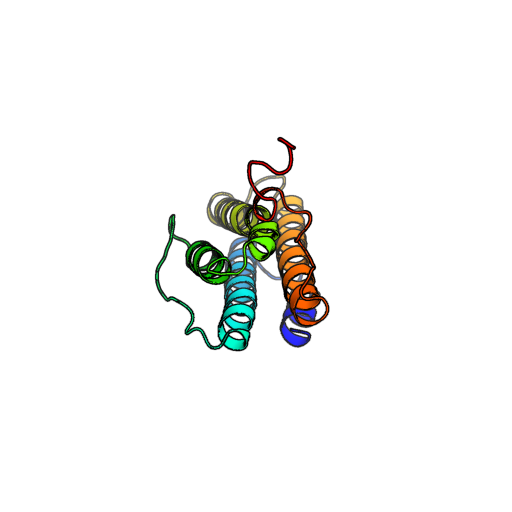47 1.00 97.88 91 PRO A O 1
ATOM 728 N N . GLN A 1 92 ? 8.727 5.443 -18.972 1.00 97.56 92 GLN A N 1
ATOM 729 C CA . GLN A 1 92 ? 8.726 6.099 -17.657 1.00 97.56 92 GLN A CA 1
ATOM 730 C C . GLN A 1 92 ? 8.842 5.116 -16.476 1.00 97.56 92 GLN A C 1
ATOM 732 O O . GLN A 1 92 ? 8.491 5.478 -15.351 1.00 97.56 92 GLN A O 1
ATOM 737 N N . ILE A 1 93 ? 9.289 3.874 -16.695 1.00 96.75 93 ILE A N 1
ATOM 738 C CA . ILE A 1 93 ? 9.274 2.831 -15.659 1.00 96.75 93 ILE A CA 1
ATOM 739 C C . ILE A 1 93 ? 10.039 3.239 -14.397 1.00 96.75 93 ILE A C 1
ATOM 741 O O . ILE A 1 93 ? 9.526 3.081 -13.294 1.00 96.75 93 ILE A O 1
ATOM 745 N N . THR A 1 94 ? 11.193 3.890 -14.542 1.00 95.06 94 THR A N 1
ATOM 746 C CA . THR A 1 94 ? 11.986 4.386 -13.408 1.00 95.06 94 THR A CA 1
ATOM 747 C C . THR A 1 94 ? 11.200 5.374 -12.544 1.00 95.06 94 THR A C 1
ATOM 749 O O . THR A 1 94 ? 11.255 5.306 -11.317 1.00 95.06 94 THR A O 1
ATOM 752 N N . SER A 1 95 ? 10.426 6.269 -13.169 1.00 96.44 95 SER A N 1
ATOM 753 C CA . SER A 1 95 ? 9.568 7.218 -12.449 1.00 96.44 95 SER A CA 1
ATOM 754 C C . SER A 1 95 ? 8.402 6.503 -11.762 1.00 96.44 95 SER A C 1
ATOM 756 O O . SER A 1 95 ? 8.150 6.756 -10.585 1.00 96.44 95 SER A O 1
ATOM 758 N N . ARG A 1 96 ? 7.758 5.540 -12.437 1.00 97.62 96 ARG A N 1
ATOM 759 C CA . ARG A 1 96 ? 6.687 4.712 -11.851 1.00 97.62 96 ARG A CA 1
ATOM 760 C C . ARG A 1 96 ? 7.185 3.927 -10.631 1.00 97.62 96 ARG A C 1
ATOM 762 O O . ARG A 1 96 ? 6.525 3.928 -9.598 1.00 97.62 96 ARG A O 1
ATOM 769 N N . MET A 1 97 ? 8.374 3.329 -10.709 1.00 96.56 97 MET A N 1
ATOM 770 C CA . MET A 1 97 ? 9.013 2.626 -9.588 1.00 96.56 97 MET A CA 1
ATOM 771 C C . MET A 1 97 ? 9.348 3.571 -8.427 1.00 96.56 97 MET A C 1
ATOM 773 O O . MET A 1 97 ? 9.198 3.199 -7.263 1.00 96.56 97 MET A O 1
ATOM 777 N N . ALA A 1 98 ? 9.819 4.786 -8.720 1.00 95.62 98 ALA A N 1
ATOM 778 C CA . ALA A 1 98 ? 10.105 5.785 -7.694 1.00 95.62 98 ALA A CA 1
ATOM 779 C C . ALA A 1 98 ? 8.824 6.245 -6.981 1.00 95.62 98 ALA A C 1
ATOM 781 O O . ALA A 1 98 ? 8.804 6.314 -5.753 1.00 95.62 98 ALA A O 1
ATOM 782 N N . MET A 1 99 ? 7.751 6.490 -7.736 1.00 97.56 99 MET A N 1
ATOM 783 C CA . MET A 1 99 ? 6.452 6.862 -7.179 1.00 97.56 99 MET A CA 1
ATOM 784 C C . MET A 1 99 ? 5.836 5.733 -6.356 1.00 97.56 99 MET A C 1
ATOM 786 O O . MET A 1 99 ? 5.407 5.987 -5.237 1.00 97.56 99 MET A O 1
ATOM 790 N N . ALA A 1 100 ? 5.874 4.486 -6.834 1.00 97.56 100 ALA A N 1
ATOM 791 C CA . ALA A 1 100 ? 5.396 3.333 -6.070 1.00 97.56 100 ALA A CA 1
ATOM 792 C C . ALA A 1 100 ? 6.059 3.252 -4.682 1.00 97.56 100 ALA A C 1
ATOM 794 O O . ALA A 1 100 ? 5.377 3.097 -3.669 1.00 97.56 100 ALA A O 1
ATOM 795 N N . ARG A 1 101 ? 7.387 3.442 -4.620 1.00 97.00 101 ARG A N 1
ATOM 796 C CA . ARG A 1 101 ? 8.134 3.495 -3.352 1.00 97.00 101 ARG A CA 1
ATOM 797 C C . ARG A 1 101 ? 7.725 4.680 -2.481 1.00 97.00 101 ARG A C 1
ATOM 799 O O . ARG A 1 101 ? 7.556 4.512 -1.279 1.00 97.00 101 ARG A O 1
ATOM 806 N N . ALA A 1 102 ? 7.567 5.866 -3.068 1.00 96.88 102 ALA A N 1
ATOM 807 C CA . ALA A 1 102 ? 7.163 7.061 -2.330 1.00 96.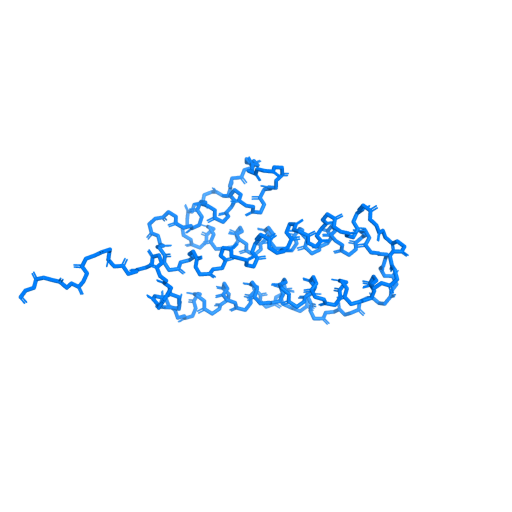88 102 ALA A CA 1
ATOM 808 C C . ALA A 1 102 ? 5.767 6.906 -1.705 1.00 96.88 102 ALA A C 1
ATOM 810 O O . ALA A 1 102 ? 5.577 7.267 -0.547 1.00 96.88 102 ALA A O 1
ATOM 811 N N . VAL A 1 103 ? 4.817 6.309 -2.430 1.00 98.31 103 VAL A N 1
ATOM 812 C CA . VAL A 1 103 ? 3.463 6.041 -1.921 1.00 98.31 103 VAL A CA 1
ATOM 813 C C . VAL A 1 103 ? 3.486 4.979 -0.816 1.00 98.31 103 VAL A C 1
ATOM 815 O O . VAL A 1 103 ? 2.837 5.162 0.214 1.00 98.31 103 VAL A O 1
ATOM 818 N N . ALA A 1 104 ? 4.271 3.906 -0.972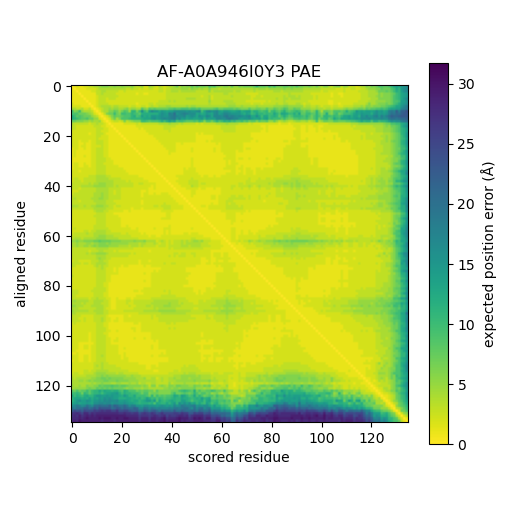 1.00 98.31 104 ALA A N 1
ATOM 819 C CA . ALA A 1 104 ? 4.465 2.907 0.085 1.00 98.31 104 ALA A CA 1
ATOM 820 C C . ALA A 1 104 ? 5.075 3.521 1.356 1.00 98.31 104 ALA A C 1
ATOM 822 O O . ALA A 1 104 ? 4.601 3.266 2.464 1.00 98.31 104 ALA A O 1
ATOM 823 N N . MET A 1 105 ? 6.084 4.383 1.197 1.00 97.81 105 MET A N 1
ATOM 824 C CA . MET A 1 105 ? 6.689 5.124 2.304 1.00 97.81 105 MET A CA 1
ATOM 825 C C . MET A 1 105 ? 5.677 6.048 2.981 1.00 97.81 105 MET A C 1
ATOM 827 O O . MET A 1 105 ? 5.565 6.039 4.202 1.00 97.81 105 MET A O 1
ATOM 831 N N . HIS A 1 106 ? 4.894 6.798 2.205 1.00 97.75 106 HIS A N 1
ATOM 832 C CA . HIS A 1 106 ? 3.839 7.649 2.747 1.00 97.75 106 HIS A CA 1
ATOM 833 C C . HIS A 1 106 ? 2.838 6.847 3.591 1.00 97.75 106 HIS A C 1
ATOM 835 O O . HIS A 1 106 ? 2.518 7.255 4.706 1.00 97.75 106 HIS A O 1
ATOM 841 N N . LEU A 1 107 ? 2.397 5.678 3.111 1.00 98.50 107 LEU A N 1
ATOM 842 C CA . LEU A 1 107 ? 1.518 4.796 3.882 1.00 98.50 107 LEU A CA 1
ATOM 843 C C . LEU A 1 107 ? 2.181 4.331 5.188 1.00 98.50 107 LEU A C 1
ATOM 845 O O . LEU A 1 107 ? 1.543 4.362 6.240 1.00 98.50 107 LEU A O 1
ATOM 849 N N . CYS A 1 108 ? 3.453 3.929 5.136 1.00 98.25 108 CYS A N 1
ATOM 850 C CA . CYS A 1 108 ? 4.213 3.509 6.315 1.00 98.25 108 CYS A CA 1
ATOM 851 C C . CYS A 1 108 ? 4.303 4.621 7.364 1.00 98.25 108 CYS A C 1
ATOM 853 O O . CYS A 1 108 ? 4.010 4.380 8.535 1.00 98.25 108 CYS A O 1
ATOM 855 N N . LEU A 1 109 ? 4.662 5.834 6.938 1.00 97.19 109 LEU A N 1
ATOM 856 C CA . LEU A 1 109 ? 4.789 7.001 7.811 1.00 97.19 109 LEU A CA 1
ATOM 857 C C . LEU A 1 109 ? 3.440 7.425 8.390 1.00 97.19 109 LEU A C 1
ATOM 859 O O . LEU A 1 109 ? 3.363 7.716 9.578 1.00 97.19 109 LEU A O 1
ATOM 863 N N . PHE A 1 110 ? 2.36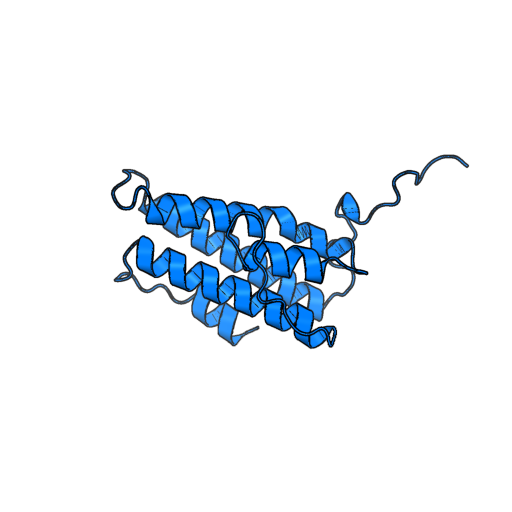9 7.404 7.593 1.00 97.38 110 PHE A N 1
ATOM 864 C CA . PHE A 1 110 ? 1.028 7.707 8.085 1.00 97.38 110 PHE A CA 1
ATOM 865 C C . PHE A 1 110 ? 0.585 6.710 9.163 1.00 97.38 110 PHE A C 1
ATOM 867 O O . PHE A 1 110 ? 0.166 7.113 10.243 1.00 97.38 110 PHE A O 1
ATOM 874 N N . VAL A 1 111 ? 0.702 5.402 8.904 1.00 97.62 111 VAL A N 1
ATOM 875 C CA . VAL A 1 111 ? 0.287 4.372 9.872 1.00 97.62 111 VAL A CA 1
ATOM 876 C C . VAL A 1 111 ? 1.186 4.380 11.110 1.00 97.62 111 VAL A C 1
ATOM 878 O O . VAL A 1 111 ? 0.684 4.250 12.222 1.00 97.62 111 VAL A O 1
ATOM 881 N N . GLY A 1 112 ? 2.495 4.579 10.931 1.00 96.94 112 GLY A N 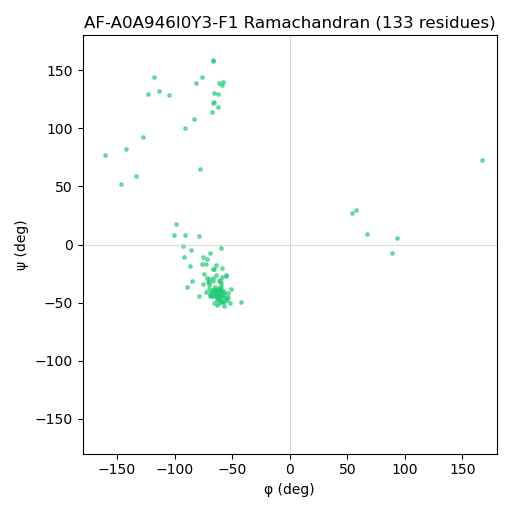1
ATOM 882 C CA . GLY A 1 112 ? 3.446 4.773 12.025 1.00 96.94 112 GLY A CA 1
ATOM 883 C C . GLY A 1 112 ? 3.057 5.960 12.903 1.00 96.94 112 GLY A C 1
ATOM 884 O O . GLY A 1 112 ? 2.856 5.796 14.103 1.00 96.94 112 GLY A O 1
ATOM 885 N N . GLY A 1 113 ? 2.839 7.119 12.282 1.00 95.75 113 GLY A N 1
ATOM 886 C CA . GLY A 1 113 ? 2.389 8.330 12.958 1.00 95.75 113 GLY A CA 1
ATOM 887 C C . GLY A 1 113 ? 1.042 8.158 13.654 1.00 95.75 113 GLY A C 1
ATOM 888 O O . GLY A 1 113 ? 0.854 8.708 14.729 1.00 95.75 113 GLY A O 1
ATOM 889 N N . LYS A 1 114 ? 0.128 7.340 13.118 1.00 95.00 114 LYS A N 1
ATOM 890 C CA . LYS A 1 114 ? -1.170 7.059 13.752 1.00 95.00 114 LYS A CA 1
ATOM 891 C C . LYS A 1 114 ? -1.043 6.279 15.066 1.00 95.00 114 LYS A C 1
ATOM 893 O O . LYS A 1 114 ? -1.892 6.434 15.939 1.00 95.00 114 LYS A O 1
ATOM 898 N N . PHE A 1 115 ? -0.004 5.454 15.223 1.00 94.25 115 PHE A N 1
ATOM 899 C CA . PHE A 1 115 ? 0.280 4.794 16.505 1.00 94.25 115 PHE A CA 1
ATOM 900 C C . PHE A 1 115 ? 0.780 5.770 17.571 1.00 94.25 115 PHE A C 1
ATOM 902 O O . PHE A 1 115 ? 0.562 5.535 18.757 1.00 94.25 115 PHE A O 1
ATOM 909 N N . GLU A 1 116 ? 1.464 6.836 17.159 1.00 94.56 116 GLU A N 1
ATOM 910 C CA . GLU A 1 116 ? 2.032 7.841 18.062 1.00 94.56 116 GLU A CA 1
ATOM 911 C C . GLU A 1 116 ? 1.045 8.977 18.353 1.00 94.56 116 GLU A C 1
ATOM 913 O O . GLU A 1 116 ? 0.978 9.475 19.475 1.00 94.56 116 GLU A O 1
ATOM 918 N N . VAL A 1 117 ? 0.263 9.360 17.345 1.00 94.44 117 VAL A N 1
ATOM 919 C CA . VAL A 1 117 ? -0.692 10.469 17.353 1.00 94.44 117 VAL A CA 1
ATOM 920 C C . VAL A 1 117 ? -2.055 9.943 16.883 1.00 94.44 117 VAL A C 1
ATOM 922 O O . VAL A 1 117 ? -2.331 9.912 15.676 1.00 94.44 117 VAL A O 1
ATOM 925 N N . PRO A 1 118 ? -2.925 9.514 17.816 1.00 89.75 118 PRO A N 1
ATOM 926 C CA . PRO A 1 118 ? -4.236 8.957 17.496 1.00 89.75 118 PRO A CA 1
ATOM 927 C C . PRO A 1 118 ? -5.156 9.896 16.715 1.00 89.75 118 PRO A C 1
ATOM 929 O O . PRO A 1 118 ? -6.064 9.403 16.061 1.00 89.75 118 PRO A O 1
ATOM 932 N N . GLU A 1 119 ? -4.928 11.208 16.721 1.00 91.25 119 GLU A N 1
ATOM 933 C CA . GLU A 1 119 ? -5.718 12.226 16.009 1.00 91.25 119 GLU A CA 1
ATOM 934 C C . GLU A 1 119 ? -5.260 12.437 14.549 1.00 91.25 119 GLU A C 1
ATOM 936 O O . GLU A 1 119 ? -5.860 13.193 13.784 1.00 91.25 119 GLU A O 1
ATOM 941 N N . LEU A 1 120 ? -4.175 11.783 14.115 1.00 91.19 120 LEU A N 1
ATOM 942 C CA . LEU A 1 120 ? -3.620 11.979 12.773 1.00 91.19 120 LEU A CA 1
ATOM 943 C C . LEU A 1 120 ? -4.624 11.572 11.676 1.00 91.19 120 LEU A C 1
ATOM 945 O O . LEU A 1 120 ? -4.989 10.404 11.573 1.00 91.19 120 LEU A O 1
ATOM 949 N N . GLY A 1 121 ? -5.050 12.497 10.818 1.00 87.44 121 GLY A N 1
ATOM 950 C CA . GLY A 1 121 ? -6.083 12.237 9.802 1.00 87.44 121 GLY A CA 1
ATOM 951 C C . GLY A 1 121 ? -7.510 12.586 10.243 1.00 87.44 121 GLY A C 1
ATOM 952 O O . GLY A 1 121 ? -8.465 12.327 9.504 1.00 87.44 121 GLY A O 1
ATOM 953 N N . ASP A 1 122 ? -7.697 13.185 11.420 1.00 89.06 122 ASP A N 1
ATOM 954 C CA . ASP A 1 122 ? -8.993 13.738 11.851 1.00 89.06 122 ASP A CA 1
ATOM 955 C C . ASP A 1 122 ? -9.444 14.924 10.983 1.00 89.06 122 ASP A C 1
ATOM 957 O O . ASP A 1 122 ? -10.633 15.223 10.879 1.00 89.06 122 ASP A O 1
ATOM 961 N N . ASP A 1 123 ? -8.503 15.567 10.297 1.00 81.00 123 ASP A N 1
ATOM 962 C CA . ASP A 1 123 ? -8.740 16.592 9.286 1.00 81.00 123 ASP A CA 1
ATOM 963 C C . ASP A 1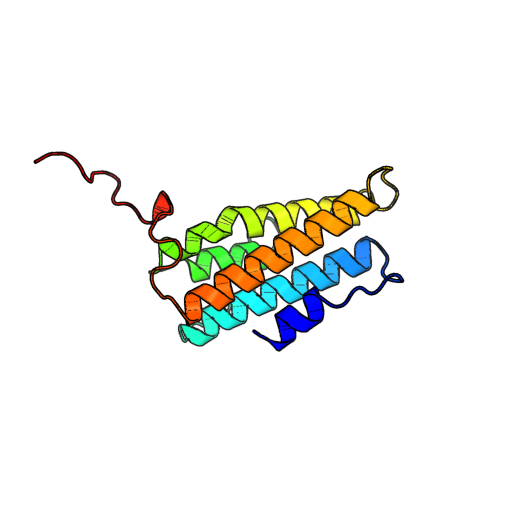 123 ? -9.242 16.021 7.947 1.00 81.00 123 ASP A C 1
ATOM 965 O O . ASP A 1 123 ? -9.728 16.775 7.099 1.00 81.00 123 ASP A O 1
ATOM 969 N N . CYS A 1 124 ? -9.198 14.698 7.753 1.00 81.44 124 CYS A N 1
ATOM 970 C CA . CYS A 1 124 ? -9.739 14.053 6.562 1.00 81.44 124 CYS A CA 1
ATOM 971 C C . CYS A 1 124 ? -11.252 14.286 6.438 1.00 81.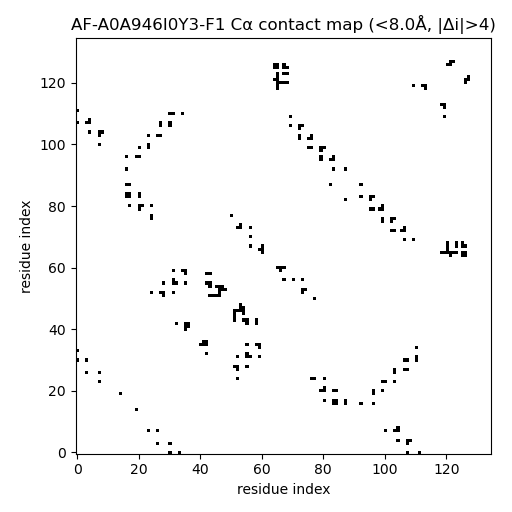44 124 CYS A C 1
ATOM 973 O O . CYS A 1 124 ? -12.005 14.141 7.401 1.00 81.44 124 CYS A O 1
ATOM 975 N N . CYS A 1 125 ? -11.735 14.553 5.221 1.00 78.06 125 CYS A N 1
ATOM 976 C CA . CYS A 1 125 ? -13.157 14.806 4.964 1.00 78.06 125 CYS A CA 1
ATOM 977 C C . CYS A 1 125 ? -14.088 13.677 5.451 1.00 78.06 125 CYS A C 1
ATOM 979 O O . CYS A 1 125 ? -15.248 13.938 5.752 1.00 78.06 125 CYS A O 1
ATOM 981 N N . SER A 1 126 ? -13.613 12.428 5.533 1.00 75.38 126 SER A N 1
ATOM 982 C CA . SER A 1 126 ? -14.392 11.295 6.064 1.00 75.38 126 SER A CA 1
ATOM 983 C C . SER A 1 126 ? -14.509 11.262 7.588 1.00 75.38 126 SER A C 1
ATOM 985 O O . SER A 1 126 ? -15.359 10.542 8.107 1.00 75.38 126 SER A O 1
ATOM 987 N N . SER A 1 127 ? -13.658 12.004 8.292 1.00 75.12 127 SER A N 1
ATOM 988 C CA . SER A 1 127 ? -13.648 12.134 9.754 1.00 75.12 127 SER A CA 1
ATOM 989 C C . SER A 1 127 ? -14.591 13.225 10.245 1.00 75.12 127 SER A C 1
ATOM 991 O O . SER A 1 127 ? -14.987 13.240 11.408 1.00 75.12 127 SER A O 1
ATOM 993 N N . GLN A 1 128 ? -14.984 14.131 9.352 1.00 77.00 128 GLN A N 1
ATOM 994 C CA . GLN A 1 128 ? -15.876 15.233 9.670 1.00 77.00 128 GLN A CA 1
ATOM 995 C C . GLN A 1 128 ? -17.336 14.772 9.654 1.00 77.00 128 GLN A C 1
ATOM 997 O O . GLN A 1 128 ? -17.784 14.042 8.767 1.00 77.00 128 GLN A O 1
ATOM 1002 N N . ALA A 1 129 ? -18.119 15.244 10.625 1.00 74.56 129 ALA A N 1
ATOM 1003 C CA . ALA A 1 129 ? -19.559 15.053 10.588 1.00 74.56 129 ALA A CA 1
ATOM 1004 C C . ALA A 1 129 ? -20.131 15.762 9.351 1.00 74.56 129 ALA A C 1
ATOM 1006 O O . ALA A 1 129 ? -19.921 16.958 9.162 1.00 74.56 129 ALA A O 1
ATOM 1007 N N . LEU A 1 130 ? -20.938 15.054 8.556 1.00 69.12 130 LEU A N 1
ATOM 1008 C CA . LEU A 1 130 ? -21.555 15.563 7.319 1.00 69.12 130 LEU A CA 1
ATOM 1009 C C . LEU A 1 130 ? -22.465 16.801 7.519 1.00 69.12 130 LEU A C 1
ATOM 1011 O O . LEU A 1 130 ? -23.006 17.322 6.546 1.00 69.12 130 LEU A O 1
ATOM 1015 N N . ARG A 1 131 ? -22.672 17.260 8.766 1.00 66.31 131 ARG A N 1
ATOM 1016 C CA . ARG A 1 131 ? -23.491 18.422 9.154 1.00 66.31 131 ARG A CA 1
ATOM 1017 C C . ARG A 1 131 ? -22.941 19.162 10.384 1.00 66.31 131 ARG A C 1
ATOM 1019 O O . ARG A 1 131 ? -23.674 19.405 11.340 1.00 66.31 131 ARG A O 1
ATOM 1026 N N . ALA A 1 132 ? -21.667 19.540 10.381 1.00 59.47 132 ALA A N 1
ATOM 1027 C CA . ALA A 1 132 ? -21.135 20.486 11.367 1.00 59.47 132 ALA A CA 1
ATOM 1028 C C . ALA A 1 132 ? -21.536 21.936 11.005 1.00 59.47 132 ALA A C 1
ATOM 1030 O O . ALA A 1 132 ? -20.695 22.744 10.627 1.00 59.47 132 ALA A O 1
ATOM 1031 N N . GLY A 1 133 ? -22.836 22.256 11.031 1.00 57.16 133 GLY A N 1
ATOM 1032 C CA . GLY A 1 133 ? -23.318 23.590 10.650 1.00 57.16 133 GLY A CA 1
ATOM 1033 C C . GLY A 1 133 ? -24.825 23.687 10.428 1.00 57.16 133 GLY A C 1
ATOM 1034 O O . GLY A 1 133 ? -25.276 23.792 9.293 1.00 57.16 133 GLY A O 1
ATOM 1035 N N . ALA A 1 134 ? -25.595 23.644 11.513 1.00 48.41 134 ALA A N 1
ATOM 1036 C CA . ALA A 1 134 ? -26.935 24.229 11.610 1.00 48.41 134 ALA A CA 1
ATOM 1037 C C . ALA A 1 134 ? -27.263 24.390 13.102 1.00 48.41 134 ALA A C 1
ATOM 1039 O O . ALA A 1 134 ? -27.963 23.564 13.687 1.00 48.41 134 ALA A O 1
ATOM 1040 N N . ALA A 1 135 ? -26.676 25.410 13.719 1.00 46.41 135 ALA A N 1
ATOM 1041 C CA . ALA A 1 135 ? -27.117 25.961 14.993 1.00 46.41 135 ALA A CA 1
ATOM 1042 C C . ALA A 1 135 ? -27.352 27.456 14.784 1.00 46.41 135 ALA A C 1
ATOM 1044 O O . ALA A 1 135 ? -26.511 28.066 14.082 1.00 46.41 135 ALA A O 1
#

Sequence (135 aa):
MAELEARLLTRDAALTPVALADELLDLCEQILCHWLSHKQVVPTEAKVEGFRLLALHRQGCKGEPSFNACRESCRELAYYYNLLHLEPEHPQITSRMAMARAVAMHLCLFVGGKFEVPELGDDCCSSQALRAGAA

Foldseek 3Di:
DVVLLVVLVDDDPPDQLQNLLVVLLVSLLVLLCVLCVVVVHHQDPDDDPNHSSQVSQVVSCVVPQLSCLLVVLSVLSVVLNCCSVVPSPDPCSVVSSVVNSVSSSVSNVQSVVCVVPVCHSCPPPSNDDPDPDDD

Solvent-accessible surface area (backbone atoms only — not comparable to full-atom values): 7625 Å² total; per-residue (Å²): 101,71,66,60,50,52,56,67,68,54,80,68,87,82,60,50,50,45,60,44,31,55,51,50,52,52,53,48,34,49,52,45,39,51,55,24,49,75,71,73,39,83,70,64,88,52,61,41,100,85,32,42,54,54,32,35,50,62,56,53,27,63,97,32,45,23,56,51,58,52,51,60,43,56,50,51,43,56,51,38,34,48,47,24,63,78,41,60,80,42,96,57,37,71,58,50,56,51,48,41,49,51,39,48,45,50,48,47,51,52,56,51,44,35,76,77,36,81,66,57,36,49,85,27,79,74,42,48,67,99,69,86,78,85,130

Mean predicted aligned error: 4.33 Å

Secondary structure (DSSP, 8-state):
-HHHHHHHH---TT--HHHHHHHHHHHHHHHHHHHHHHTT-PPP---BTTBHHHHHHHHHTTT-GGGGGGHHHHHHHHHHHHHHHH-TT-TTHHHHHHHHHHHHHHHHHHHHHHHH-TTTTTTSTTTS-TT----